Protein AF-A0AA97AZL0-F1 (afdb_monomer_lite)

Structure (mmCIF, N/CA/C/O backbone):
data_AF-A0AA97AZL0-F1
#
_entry.id   AF-A0AA97AZL0-F1
#
loop_
_atom_site.group_PDB
_atom_site.id
_atom_site.type_symbol
_atom_site.label_atom_id
_atom_site.label_alt_id
_atom_site.label_comp_id
_atom_site.label_asym_id
_atom_site.label_entity_id
_atom_site.label_seq_id
_atom_site.pdbx_PDB_ins_code
_atom_site.Cartn_x
_atom_site.Cartn_y
_atom_site.Cartn_z
_atom_site.occupancy
_atom_site.B_iso_or_equiv
_atom_site.auth_seq_id
_atom_site.auth_comp_id
_atom_site.auth_asym_id
_atom_site.auth_atom_id
_atom_site.pdbx_PDB_model_num
ATOM 1 N N . MET A 1 1 ? 72.801 -49.812 -2.060 1.00 42.00 1 MET A N 1
ATOM 2 C CA . MET A 1 1 ? 71.987 -48.582 -2.001 1.00 42.00 1 MET A CA 1
ATOM 3 C C . MET A 1 1 ? 71.165 -48.710 -0.717 1.00 42.00 1 MET A C 1
ATOM 5 O O . MET A 1 1 ? 70.293 -49.562 -0.692 1.00 42.00 1 MET A O 1
ATOM 9 N N . ALA A 1 2 ? 71.668 -48.282 0.449 1.00 36.50 2 ALA 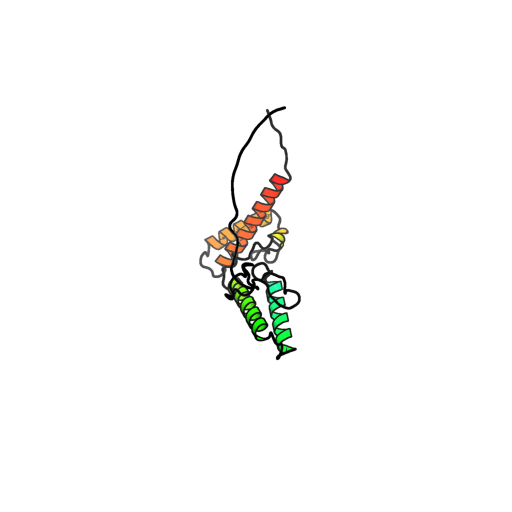A N 1
ATOM 10 C CA . ALA A 1 2 ? 71.530 -46.916 0.996 1.00 36.50 2 ALA A CA 1
ATOM 11 C C . ALA A 1 2 ? 70.038 -46.512 1.077 1.00 36.50 2 ALA A C 1
ATOM 13 O O . ALA A 1 2 ? 69.362 -46.609 0.064 1.00 36.50 2 ALA A O 1
ATOM 14 N N . GLU A 1 3 ? 69.428 -46.057 2.170 1.00 41.81 3 GLU A N 1
ATOM 15 C CA . GLU A 1 3 ? 69.853 -45.637 3.509 1.00 41.81 3 GLU A CA 1
ATOM 16 C C . GLU A 1 3 ? 68.558 -45.226 4.260 1.00 41.81 3 GLU A C 1
ATOM 18 O O . GLU A 1 3 ? 67.633 -44.770 3.597 1.00 41.81 3 GLU A O 1
ATOM 23 N N . GLN A 1 4 ? 68.529 -45.342 5.599 1.00 46.31 4 GLN A N 1
ATOM 24 C CA . GLN A 1 4 ? 67.660 -44.602 6.550 1.00 46.31 4 GLN A CA 1
ATOM 25 C C . GLN A 1 4 ? 66.121 -44.755 6.438 1.00 46.31 4 GLN A C 1
ATOM 27 O O . GLN A 1 4 ? 65.525 -44.791 5.380 1.00 46.31 4 GLN A O 1
ATOM 32 N N . GLY A 1 5 ? 65.344 -44.819 7.513 1.00 40.75 5 GLY A N 1
ATOM 33 C CA . GLY A 1 5 ? 65.617 -44.513 8.906 1.00 40.75 5 GLY A CA 1
ATOM 34 C C . GLY A 1 5 ? 64.307 -44.067 9.564 1.00 40.75 5 GLY A C 1
ATOM 35 O O . GLY A 1 5 ? 63.687 -43.112 9.126 1.00 40.75 5 GLY A O 1
ATOM 36 N N . GLU A 1 6 ? 63.950 -44.762 10.643 1.00 44.88 6 GLU A N 1
ATOM 37 C CA . GLU A 1 6 ? 63.358 -44.186 11.859 1.00 44.88 6 GLU A CA 1
ATOM 38 C C . GLU A 1 6 ? 61.835 -43.902 11.909 1.00 44.88 6 GLU A C 1
ATOM 40 O O . GLU A 1 6 ? 61.278 -43.110 11.167 1.00 44.88 6 GLU A O 1
ATOM 45 N N . ARG A 1 7 ? 61.089 -44.695 12.707 1.00 42.72 7 ARG A N 1
ATOM 46 C CA . ARG A 1 7 ? 60.774 -44.519 14.157 1.00 42.72 7 ARG A CA 1
ATOM 47 C C . ARG A 1 7 ? 59.568 -43.590 14.347 1.00 42.72 7 ARG A C 1
ATOM 49 O O . ARG A 1 7 ? 59.677 -42.400 14.117 1.00 42.72 7 ARG A O 1
ATOM 56 N N . ARG A 1 8 ? 58.392 -44.052 14.775 1.00 44.84 8 ARG A N 1
ATOM 57 C CA . ARG A 1 8 ? 57.918 -44.377 16.153 1.00 44.84 8 ARG A CA 1
ATOM 58 C C . ARG A 1 8 ? 56.400 -44.050 16.061 1.00 44.84 8 ARG A C 1
ATOM 60 O O . ARG A 1 8 ? 56.056 -43.142 15.321 1.00 44.84 8 ARG A O 1
ATOM 67 N N . THR A 1 9 ? 55.403 -44.653 16.696 1.00 42.19 9 THR A N 1
ATOM 68 C CA . THR A 1 9 ? 55.275 -45.554 17.843 1.00 42.19 9 THR A CA 1
ATOM 69 C C . THR A 1 9 ? 53.790 -45.912 17.979 1.00 42.19 9 THR A C 1
ATOM 71 O O . THR A 1 9 ? 52.949 -45.045 17.790 1.00 42.19 9 THR A O 1
ATOM 74 N N . ALA A 1 10 ? 53.534 -47.163 18.365 1.00 37.62 10 ALA A N 1
ATOM 75 C CA . ALA A 1 10 ? 52.538 -47.635 19.335 1.00 37.62 10 ALA A CA 1
ATOM 76 C C . ALA A 1 10 ? 51.087 -47.099 19.327 1.00 37.62 10 ALA A C 1
ATOM 78 O O . ALA A 1 10 ? 50.810 -45.930 19.577 1.00 37.62 10 ALA A O 1
ATOM 79 N N . SER A 1 11 ? 50.165 -48.066 19.238 1.00 46.66 11 SER A N 1
ATOM 80 C CA . SER A 1 11 ? 48.846 -48.076 19.887 1.00 46.66 11 SER A CA 1
ATOM 81 C C . SER A 1 11 ? 48.846 -47.483 21.308 1.00 46.66 11 SER A C 1
ATOM 83 O O . SER A 1 11 ? 49.861 -47.517 22.006 1.00 46.66 11 SER A O 1
ATOM 85 N N . PRO A 1 12 ? 47.656 -47.113 21.808 1.00 43.91 12 PRO A N 1
ATOM 86 C CA . PRO A 1 12 ? 46.990 -48.074 22.687 1.00 43.91 12 PRO A CA 1
ATOM 87 C C . PRO A 1 12 ? 45.528 -48.336 22.292 1.00 43.91 12 PRO A C 1
ATOM 89 O O . PRO A 1 12 ? 44.780 -47.448 21.898 1.00 43.91 12 PRO A O 1
ATOM 92 N N . ALA A 1 13 ? 45.149 -49.605 22.401 1.00 41.66 13 ALA A N 1
ATOM 93 C CA . ALA A 1 13 ? 43.773 -50.094 22.409 1.00 41.66 13 ALA A CA 1
ATOM 94 C C . ALA A 1 13 ? 43.170 -49.927 23.836 1.00 41.66 13 ALA A C 1
ATOM 96 O O . ALA A 1 13 ? 43.821 -49.340 24.699 1.00 41.66 13 ALA A O 1
ATOM 97 N N . PRO A 1 14 ? 42.086 -50.631 24.204 1.00 57.34 14 PRO A N 1
ATOM 98 C CA . PRO A 1 14 ? 40.678 -50.503 23.818 1.00 57.34 14 PRO A CA 1
ATOM 99 C C . PRO A 1 14 ? 39.783 -50.334 25.080 1.00 57.34 14 PRO A C 1
ATOM 101 O O . PRO A 1 14 ? 40.297 -50.267 26.191 1.00 57.34 14 PRO A O 1
ATOM 104 N N . ARG A 1 15 ? 38.452 -50.408 24.904 1.00 42.84 15 ARG A N 1
ATOM 105 C CA . ARG A 1 15 ? 37.348 -50.357 25.899 1.00 42.84 15 ARG A CA 1
ATOM 106 C C . ARG A 1 15 ? 36.722 -48.973 26.017 1.00 42.84 15 ARG A C 1
ATOM 108 O O . ARG A 1 15 ? 37.310 -48.074 26.596 1.00 42.84 15 ARG A O 1
ATOM 115 N N . ASP A 1 16 ? 35.492 -48.826 25.545 1.00 38.03 16 ASP A N 1
ATOM 116 C CA . ASP A 1 16 ? 34.322 -49.111 26.375 1.00 38.03 16 ASP A CA 1
ATOM 117 C C . ASP A 1 16 ? 33.035 -49.018 25.527 1.00 38.03 16 ASP A C 1
ATOM 119 O O . ASP A 1 16 ? 32.951 -48.217 24.605 1.00 38.03 16 ASP A O 1
ATOM 123 N N . SER A 1 17 ? 32.046 -49.847 25.867 1.00 42.50 17 SER A N 1
ATOM 124 C CA . SER A 1 17 ? 30.606 -49.602 25.681 1.00 42.50 17 SER A CA 1
ATOM 125 C C . SER A 1 17 ? 29.957 -49.553 24.278 1.00 42.50 17 SER A C 1
ATOM 127 O O . SER A 1 17 ? 29.963 -48.560 23.567 1.00 42.50 17 SER A O 1
ATOM 129 N N . ARG A 1 18 ? 29.280 -50.669 23.956 1.00 40.22 18 ARG A N 1
ATOM 130 C CA . ARG A 1 18 ? 27.827 -50.801 23.672 1.00 40.22 18 ARG A CA 1
ATOM 131 C C . ARG A 1 18 ? 27.114 -49.701 22.818 1.00 40.22 18 ARG A C 1
ATOM 133 O O . ARG A 1 18 ? 27.083 -48.552 23.239 1.00 40.22 18 ARG A O 1
ATOM 140 N N . PRO A 1 19 ? 26.426 -50.058 21.704 1.00 52.56 19 PRO A N 1
ATOM 141 C CA . PRO A 1 19 ? 25.594 -49.150 20.878 1.00 52.56 19 PRO A CA 1
ATOM 142 C C . PRO A 1 19 ? 24.164 -49.002 21.469 1.00 52.56 19 PRO A C 1
ATOM 144 O O . PRO A 1 19 ? 23.865 -49.786 22.379 1.00 52.56 19 PRO A O 1
ATOM 147 N N . PRO A 1 20 ? 23.228 -48.142 20.976 1.00 51.19 20 PRO A N 1
ATOM 148 C CA . PRO A 1 20 ? 23.212 -47.245 19.798 1.00 51.19 20 PRO A CA 1
ATOM 149 C C . PRO A 1 20 ? 22.727 -45.783 20.094 1.00 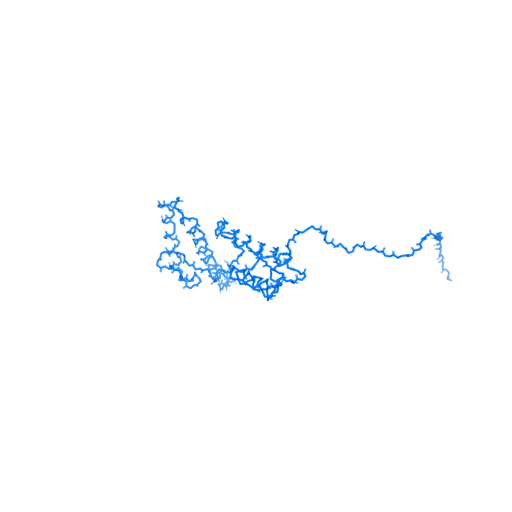51.19 20 PRO A C 1
ATOM 151 O O . PRO A 1 20 ? 22.410 -45.448 21.226 1.00 51.19 20 PRO A O 1
ATOM 154 N N . GLU A 1 21 ? 22.569 -44.969 19.036 1.00 41.62 21 GLU A N 1
ATOM 155 C CA . GLU A 1 21 ? 21.631 -43.819 18.928 1.00 41.62 21 GLU A CA 1
ATOM 156 C C . GLU A 1 21 ? 22.027 -42.420 19.482 1.00 41.62 21 GLU A C 1
ATOM 158 O O . GLU A 1 21 ? 22.679 -42.280 20.506 1.00 41.62 21 GLU A O 1
ATOM 163 N N . GLN A 1 22 ? 21.512 -41.394 18.780 1.00 41.16 22 GLN A N 1
ATOM 164 C CA . GLN A 1 22 ? 21.417 -39.947 19.075 1.00 41.16 22 GL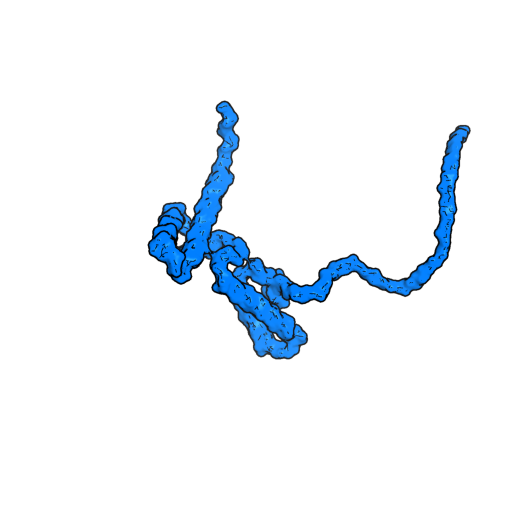N A CA 1
ATOM 165 C C . GLN A 1 22 ? 22.555 -39.046 18.552 1.00 41.16 22 GLN A C 1
ATOM 167 O O . GLN A 1 22 ? 23.677 -39.056 19.033 1.00 41.16 22 GLN A O 1
ATOM 172 N N . ALA A 1 23 ? 22.373 -38.365 17.414 1.00 42.53 23 ALA A N 1
ATOM 173 C CA . ALA A 1 23 ? 21.541 -37.173 17.167 1.00 42.53 23 ALA A CA 1
ATOM 174 C C . ALA A 1 23 ? 22.253 -35.860 17.533 1.00 42.53 23 ALA A C 1
ATOM 176 O O . ALA A 1 23 ? 22.427 -35.525 18.696 1.00 42.53 23 ALA A O 1
ATOM 177 N N . SER A 1 24 ? 22.598 -35.083 16.505 1.00 44.62 24 SER A N 1
ATOM 178 C CA . SER A 1 24 ? 22.443 -33.620 16.486 1.00 44.62 24 SER A CA 1
ATOM 179 C C . SER A 1 24 ? 22.441 -33.148 15.031 1.00 44.62 24 SER A C 1
ATOM 181 O O . SER A 1 24 ? 23.252 -32.348 14.578 1.00 44.62 24 SER A O 1
ATOM 183 N N . ARG A 1 25 ? 21.465 -33.674 14.280 1.00 41.22 25 ARG A N 1
ATOM 184 C CA . ARG A 1 25 ? 20.683 -32.817 13.394 1.00 41.22 25 ARG A CA 1
ATOM 185 C C . ARG A 1 25 ? 20.107 -31.773 14.336 1.00 41.22 25 ARG A C 1
ATOM 187 O O . ARG A 1 25 ? 19.338 -32.146 15.216 1.00 41.22 25 ARG A O 1
ATOM 194 N N . THR A 1 26 ? 20.540 -30.527 14.226 1.00 41.62 26 THR A N 1
ATOM 195 C CA . THR A 1 26 ? 19.906 -29.433 14.952 1.00 41.62 26 THR A CA 1
ATOM 196 C C . THR A 1 26 ? 18.481 -29.329 14.421 1.00 41.62 26 THR A C 1
ATOM 198 O O . THR A 1 26 ? 18.209 -28.659 13.427 1.00 41.62 26 THR A O 1
ATOM 201 N N . GLU A 1 27 ? 17.581 -30.095 15.036 1.00 39.25 27 GLU A N 1
ATOM 202 C CA . GLU A 1 27 ? 16.198 -29.696 15.198 1.00 39.25 27 GLU A CA 1
ATOM 203 C C . GLU A 1 27 ? 16.228 -28.246 15.686 1.00 39.25 27 GLU A C 1
ATOM 205 O O . GLU A 1 27 ? 16.881 -27.961 16.698 1.00 39.25 27 GLU A O 1
ATOM 210 N N . PRO A 1 28 ? 15.581 -27.300 14.986 1.00 44.75 28 PRO A N 1
ATOM 211 C CA . PRO A 1 28 ? 15.225 -26.068 15.653 1.00 44.75 28 PRO A CA 1
ATOM 212 C C . PRO A 1 28 ? 14.344 -26.464 16.848 1.00 44.75 28 PRO A C 1
ATOM 214 O O . PRO A 1 28 ? 13.442 -27.293 16.687 1.00 44.75 28 PRO A O 1
ATOM 217 N N . PRO A 1 29 ? 14.631 -25.944 18.051 1.00 41.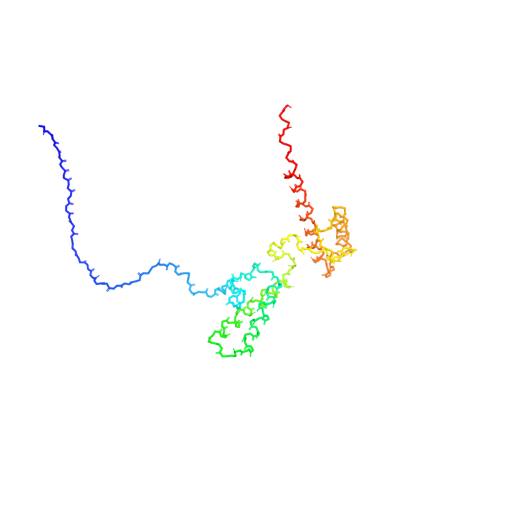94 29 PRO A N 1
ATOM 218 C CA . PRO A 1 29 ? 13.919 -26.340 19.249 1.00 41.94 29 PRO A CA 1
ATOM 219 C C . PRO A 1 29 ? 12.425 -26.095 19.060 1.00 41.94 29 PRO A C 1
ATOM 221 O O . PRO A 1 29 ? 12.009 -25.072 18.513 1.00 41.94 29 PRO A O 1
ATOM 224 N N . ALA A 1 30 ? 11.633 -27.053 19.536 1.00 44.25 30 ALA A N 1
ATOM 225 C CA . ALA A 1 30 ? 10.206 -26.914 19.745 1.00 44.25 30 ALA A CA 1
ATOM 226 C C . ALA A 1 30 ? 9.942 -25.695 20.644 1.00 44.25 30 ALA A C 1
ATOM 228 O O . ALA A 1 30 ? 9.972 -25.759 21.869 1.00 44.25 30 ALA A O 1
ATOM 229 N N . GLY A 1 31 ? 9.709 -24.569 19.990 1.00 35.91 31 GLY A N 1
ATOM 230 C CA . GLY A 1 31 ? 9.202 -23.333 20.545 1.00 35.91 31 GLY A CA 1
ATOM 231 C C . GLY A 1 31 ? 8.354 -22.729 19.447 1.00 35.91 31 GLY A C 1
ATOM 232 O O . GLY A 1 31 ? 8.888 -22.165 18.502 1.00 35.91 31 GLY A O 1
ATOM 233 N N . SER A 1 32 ? 7.050 -22.969 19.531 1.00 41.53 32 SER A N 1
ATOM 234 C CA . SER A 1 32 ? 5.981 -22.576 18.616 1.00 41.53 32 SER A CA 1
ATOM 235 C C . SER A 1 32 ? 6.125 -21.166 18.023 1.00 41.53 32 SER A C 1
ATOM 237 O O . SER A 1 32 ? 5.443 -20.237 18.443 1.00 41.53 32 SER A O 1
ATOM 239 N N . ALA A 1 33 ? 6.950 -20.999 16.994 1.00 36.34 33 ALA A N 1
ATOM 240 C CA . ALA A 1 33 ? 6.673 -20.006 15.976 1.00 36.34 33 ALA A CA 1
ATOM 241 C C . AL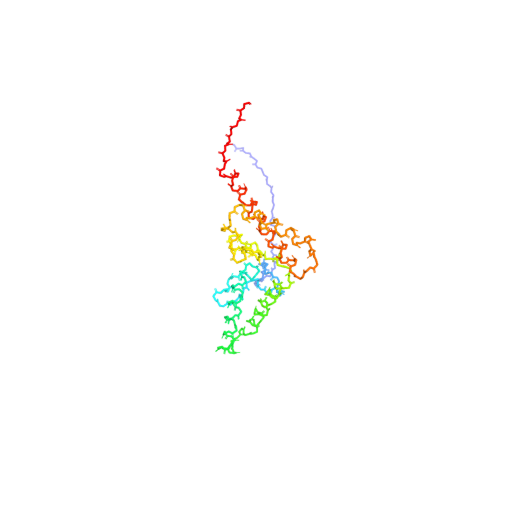A A 1 33 ? 5.631 -20.667 15.070 1.00 36.34 33 ALA A C 1
ATOM 243 O O . ALA A 1 33 ? 5.934 -21.731 14.513 1.00 36.34 33 ALA A O 1
ATOM 244 N N . PRO A 1 34 ? 4.398 -20.132 14.952 1.00 49.72 34 PRO A N 1
ATOM 245 C CA . PRO A 1 34 ? 3.485 -20.631 13.938 1.00 49.72 34 PRO A CA 1
ATOM 246 C C . PRO A 1 34 ? 4.273 -20.561 12.642 1.00 49.72 34 PRO A C 1
ATOM 248 O O . PRO A 1 34 ? 4.833 -19.508 12.329 1.00 49.72 34 PRO A O 1
ATOM 251 N N . THR A 1 35 ? 4.418 -21.705 11.971 1.00 58.31 35 THR A N 1
ATOM 252 C CA . THR A 1 35 ? 5.130 -21.788 10.701 1.00 58.31 35 THR A CA 1
ATOM 253 C C . THR A 1 35 ? 4.663 -20.590 9.891 1.00 58.31 35 THR A C 1
ATOM 255 O O . THR A 1 35 ? 3.459 -20.346 9.816 1.00 58.31 35 THR A O 1
ATOM 258 N N . ASP A 1 36 ? 5.587 -19.770 9.390 1.00 67.75 36 ASP A N 1
ATOM 259 C CA . ASP A 1 36 ? 5.185 -18.552 8.679 1.00 67.75 36 ASP A CA 1
ATOM 260 C C . ASP A 1 36 ? 4.223 -18.900 7.525 1.00 67.75 36 ASP A C 1
ATOM 262 O O . ASP A 1 36 ? 3.367 -18.118 7.150 1.00 67.75 36 ASP A O 1
ATOM 266 N N . ALA A 1 37 ? 4.257 -20.146 7.053 1.00 75.50 37 ALA A N 1
ATOM 267 C CA . ALA A 1 37 ? 3.273 -20.729 6.162 1.00 75.50 37 ALA A CA 1
ATOM 268 C C . ALA A 1 37 ? 1.811 -20.702 6.670 1.00 75.50 37 ALA A C 1
ATOM 270 O O . ALA A 1 37 ? 1.504 -20.969 7.829 1.00 75.50 37 ALA A O 1
ATOM 271 N N . ILE A 1 38 ? 0.877 -20.506 5.738 1.00 78.94 38 ILE A N 1
ATOM 272 C CA . ILE A 1 38 ? -0.576 -20.623 5.945 1.00 78.94 38 ILE A CA 1
ATOM 273 C C . ILE A 1 38 ? -0.965 -22.023 6.449 1.00 78.94 38 ILE A C 1
ATOM 275 O O . ILE A 1 38 ? -1.878 -22.159 7.257 1.00 78.94 38 ILE A O 1
ATOM 279 N N . GLY A 1 39 ? -0.247 -23.070 6.028 1.00 76.06 39 GLY A N 1
ATOM 280 C CA . GLY A 1 39 ? -0.291 -24.386 6.676 1.00 76.06 39 GLY A CA 1
ATOM 281 C C . GLY A 1 39 ? -1.492 -25.275 6.336 1.00 76.06 39 GLY A C 1
ATOM 282 O O . GLY A 1 39 ? -1.542 -26.415 6.792 1.00 76.06 39 GLY A O 1
ATOM 283 N N . PHE A 1 40 ? -2.438 -24.819 5.509 1.00 74.75 40 PHE A N 1
ATOM 284 C CA . PHE A 1 40 ? -3.583 -25.627 5.084 1.00 74.75 40 PHE A CA 1
ATOM 285 C C . PHE A 1 40 ? -4.137 -25.207 3.714 1.00 74.75 40 PHE A C 1
ATOM 287 O O . PHE A 1 40 ? -3.778 -24.165 3.162 1.00 74.75 40 PHE A O 1
ATOM 294 N N . GLY A 1 41 ? -5.003 -26.057 3.158 1.00 77.88 41 GLY A N 1
ATOM 295 C CA . GLY A 1 41 ? -5.669 -25.797 1.886 1.00 77.88 41 GLY A CA 1
ATOM 296 C C . GLY A 1 41 ? -4.719 -25.725 0.689 1.00 77.88 41 GLY A C 1
ATOM 297 O O . GLY A 1 41 ? -3.603 -26.261 0.713 1.00 77.88 41 GLY A O 1
ATOM 298 N N . LYS A 1 42 ? -5.150 -25.031 -0.366 1.00 78.88 42 LYS A N 1
ATOM 299 C CA . LYS A 1 42 ? -4.322 -24.781 -1.564 1.00 78.88 42 LYS A CA 1
ATOM 300 C C . LYS A 1 42 ? -3.110 -23.880 -1.299 1.00 78.88 42 LYS A C 1
ATOM 302 O O . LYS A 1 42 ? -2.126 -23.945 -2.029 1.00 78.88 42 LYS A O 1
ATOM 307 N N . HIS A 1 43 ? -3.140 -23.118 -0.206 1.00 78.38 43 HIS A N 1
ATOM 308 C CA . HIS A 1 43 ? -2.102 -22.156 0.177 1.00 78.38 43 HIS A CA 1
ATOM 309 C C . HIS A 1 43 ? -1.121 -22.689 1.224 1.00 78.38 43 HIS A C 1
ATOM 311 O O . HIS A 1 43 ? -0.327 -21.934 1.772 1.00 78.38 43 HIS A O 1
ATOM 317 N N . LYS A 1 44 ? -1.114 -23.998 1.496 1.00 78.19 44 LYS A N 1
ATOM 318 C CA . LYS A 1 44 ? -0.333 -24.606 2.590 1.00 78.19 44 LYS A CA 1
ATOM 319 C C . LYS A 1 44 ? 1.171 -24.294 2.598 1.00 78.19 44 LYS A C 1
ATOM 321 O O . LYS A 1 44 ? 1.775 -24.323 3.663 1.00 78.19 44 LYS A O 1
ATOM 326 N N . ALA A 1 45 ? 1.770 -24.035 1.433 1.00 76.25 45 ALA A N 1
ATOM 327 C CA . ALA A 1 45 ? 3.194 -23.714 1.281 1.00 76.25 45 ALA A CA 1
ATOM 328 C C . ALA A 1 45 ? 3.474 -22.202 1.217 1.00 76.25 45 ALA A C 1
ATOM 330 O O . ALA A 1 45 ? 4.630 -21.789 1.212 1.00 76.25 45 ALA A O 1
ATOM 331 N N . VAL A 1 46 ? 2.426 -21.382 1.145 1.00 78.88 46 VAL A N 1
ATOM 332 C CA . VAL A 1 46 ? 2.537 -19.932 1.021 1.00 78.88 46 VAL A CA 1
ATOM 333 C C . VAL A 1 46 ? 2.823 -19.339 2.391 1.00 78.88 46 VAL A C 1
ATOM 335 O O . VAL A 1 46 ? 2.109 -19.613 3.354 1.00 78.88 46 VAL A O 1
ATOM 338 N N . ARG A 1 47 ? 3.862 -18.511 2.454 1.00 78.44 47 ARG A N 1
ATOM 339 C CA . ARG A 1 47 ? 4.238 -17.711 3.618 1.00 78.44 47 ARG A CA 1
ATOM 340 C C . ARG A 1 47 ? 3.239 -16.586 3.847 1.00 78.44 47 ARG A C 1
ATOM 342 O O . ARG A 1 47 ? 2.945 -15.815 2.940 1.00 78.44 47 ARG A O 1
ATOM 349 N N . ARG A 1 48 ? 2.695 -16.508 5.053 1.00 78.06 48 ARG A N 1
ATOM 350 C CA . ARG A 1 48 ? 1.626 -15.591 5.455 1.00 78.06 48 ARG A CA 1
ATOM 351 C C . ARG A 1 48 ? 2.090 -14.143 5.438 1.00 78.06 48 ARG A C 1
ATOM 353 O O . ARG A 1 48 ? 1.325 -13.289 5.007 1.00 78.06 48 ARG A O 1
ATOM 360 N N . THR A 1 49 ? 3.332 -13.883 5.830 1.00 70.44 49 THR A N 1
ATOM 361 C CA . THR A 1 49 ? 3.917 -12.533 5.812 1.00 70.44 49 THR A CA 1
ATOM 362 C C . THR A 1 49 ? 4.179 -12.024 4.391 1.00 70.44 49 THR A C 1
ATOM 364 O O . THR A 1 49 ? 4.076 -10.827 4.140 1.00 70.44 49 THR A O 1
ATOM 367 N N . GLU A 1 50 ? 4.420 -12.922 3.432 1.00 69.75 50 GLU A N 1
ATOM 368 C CA . GLU A 1 50 ? 4.666 -12.587 2.018 1.00 69.75 50 GLU A CA 1
ATOM 369 C C . GLU A 1 50 ? 3.398 -12.670 1.144 1.00 69.75 50 GLU A C 1
ATOM 371 O O . GLU A 1 50 ? 3.356 -12.129 0.039 1.00 69.75 50 GLU A O 1
ATOM 376 N N . ALA A 1 51 ? 2.342 -13.334 1.624 1.00 77.25 51 ALA A N 1
ATOM 377 C CA . ALA A 1 51 ? 1.090 -13.498 0.894 1.00 77.25 51 ALA A CA 1
ATOM 378 C C . ALA A 1 51 ? 0.386 -12.157 0.660 1.00 77.25 51 ALA A C 1
ATOM 380 O O . ALA A 1 51 ? 0.320 -11.309 1.552 1.00 77.25 51 ALA A O 1
ATOM 381 N N . ALA A 1 52 ? -0.230 -11.990 -0.511 1.00 75.38 52 ALA A N 1
ATOM 382 C CA . ALA A 1 52 ? -1.138 -10.875 -0.756 1.00 75.38 52 ALA A CA 1
ATOM 383 C C . ALA A 1 52 ? -2.348 -10.936 0.196 1.00 75.38 52 ALA A C 1
ATOM 385 O O . ALA A 1 52 ? -2.799 -12.015 0.585 1.00 75.38 52 ALA A O 1
ATOM 386 N N . THR A 1 53 ? -2.916 -9.780 0.547 1.00 77.12 53 THR A N 1
ATOM 387 C CA . THR A 1 53 ? -4.088 -9.698 1.441 1.00 77.12 53 THR A CA 1
ATOM 388 C C . THR A 1 53 ? -5.265 -10.534 0.928 1.00 77.12 53 THR A C 1
ATOM 390 O O . THR A 1 53 ? -5.937 -11.195 1.713 1.00 77.12 53 THR A O 1
ATOM 393 N N . GLU A 1 54 ? -5.474 -10.580 -0.388 1.00 76.88 54 GLU A N 1
ATOM 394 C CA . GLU A 1 54 ? -6.512 -11.400 -1.029 1.00 76.88 54 GLU A CA 1
ATOM 395 C C . GLU A 1 54 ? -6.292 -12.902 -0.790 1.00 76.88 54 GLU A C 1
ATOM 397 O O . GLU A 1 54 ? -7.237 -13.628 -0.489 1.00 76.88 54 GLU A O 1
ATOM 402 N N . VAL A 1 55 ? -5.035 -13.355 -0.835 1.00 79.38 55 VAL A N 1
ATOM 403 C CA . VAL A 1 55 ? -4.647 -14.750 -0.568 1.00 79.38 55 VAL A CA 1
ATOM 404 C C . VAL A 1 55 ? -4.885 -15.111 0.898 1.00 79.38 55 VAL A C 1
ATOM 406 O O . VAL A 1 55 ? -5.356 -16.207 1.193 1.00 79.38 55 VAL A O 1
ATOM 409 N N . LEU A 1 56 ? -4.626 -14.183 1.823 1.00 79.81 56 LEU A N 1
ATOM 410 C CA . LEU A 1 56 ? -4.915 -14.375 3.247 1.00 79.81 56 LEU A CA 1
ATOM 411 C C . LEU A 1 56 ? -6.420 -14.450 3.537 1.00 79.81 56 LEU A C 1
ATOM 413 O O . LEU A 1 56 ? -6.847 -15.299 4.319 1.00 79.81 56 LEU A O 1
ATOM 417 N N . VAL A 1 57 ? -7.231 -13.605 2.893 1.00 82.62 57 VAL A N 1
ATOM 418 C CA . VAL A 1 57 ? -8.701 -13.642 3.013 1.00 82.62 57 VAL A CA 1
ATOM 419 C C . VAL A 1 57 ? -9.258 -14.953 2.459 1.00 82.62 57 VAL A C 1
ATOM 421 O O . VAL A 1 57 ? -10.110 -15.585 3.085 1.00 82.62 57 VAL A O 1
ATOM 424 N N . GLU A 1 58 ? -8.748 -15.394 1.311 1.00 83.19 58 GLU A N 1
ATOM 425 C CA . GLU A 1 58 ? -9.156 -16.651 0.693 1.00 83.19 58 GLU A CA 1
ATOM 426 C C . GLU A 1 58 ? -8.759 -17.864 1.547 1.00 83.19 58 GLU A C 1
ATOM 428 O O . GLU A 1 58 ? -9.582 -18.750 1.785 1.00 83.19 58 GLU A O 1
ATOM 433 N N . ALA A 1 59 ? -7.533 -17.876 2.075 1.00 84.00 59 ALA A N 1
ATOM 434 C CA . ALA A 1 59 ? -7.078 -18.905 3.000 1.00 84.00 59 ALA A CA 1
ATOM 435 C C . ALA A 1 59 ? -7.934 -18.936 4.275 1.00 84.00 59 ALA A C 1
ATOM 437 O O . ALA A 1 59 ? -8.342 -20.008 4.711 1.00 84.00 59 ALA A O 1
ATOM 438 N N . ALA A 1 60 ? -8.284 -17.783 4.852 1.00 85.31 60 ALA A N 1
ATOM 439 C CA . ALA A 1 60 ? -9.168 -17.738 6.014 1.00 85.31 60 ALA A CA 1
ATOM 440 C C . ALA A 1 60 ? -10.541 -18.373 5.718 1.00 85.31 60 ALA A C 1
ATOM 442 O O . ALA A 1 60 ? -11.023 -19.197 6.498 1.00 85.31 60 ALA A O 1
ATOM 443 N N . ALA A 1 61 ? -11.142 -18.054 4.567 1.00 84.31 61 ALA A N 1
ATOM 444 C CA . ALA A 1 61 ? -12.418 -18.632 4.148 1.00 84.31 61 ALA A CA 1
ATOM 445 C C . ALA A 1 61 ? -12.331 -20.154 3.925 1.00 84.31 61 ALA A C 1
ATOM 447 O O . ALA A 1 61 ? -13.234 -20.896 4.320 1.00 84.31 61 ALA A O 1
ATOM 448 N N . GLU A 1 62 ? -11.234 -20.633 3.335 1.00 83.38 62 GLU A N 1
ATOM 449 C CA . GLU A 1 62 ? -11.000 -22.058 3.092 1.00 83.38 62 GLU A CA 1
ATOM 450 C C . GLU A 1 62 ? -10.838 -22.839 4.404 1.00 83.38 62 GLU A C 1
ATOM 452 O O . GLU A 1 62 ? -11.460 -23.889 4.579 1.00 83.38 62 GLU A O 1
ATOM 457 N N . GLY A 1 63 ? -10.080 -22.309 5.366 1.00 82.75 63 GLY A N 1
ATOM 458 C CA . GLY A 1 63 ? -9.893 -22.960 6.664 1.00 82.75 63 GLY A CA 1
ATOM 459 C C . GLY A 1 63 ? -11.178 -22.994 7.494 1.00 82.75 63 GLY A C 1
ATOM 460 O O . GLY A 1 63 ? -11.476 -24.006 8.132 1.00 82.75 63 GLY A O 1
ATOM 461 N N . GLU A 1 64 ? -12.001 -21.941 7.432 1.00 84.31 64 GLU A N 1
ATOM 462 C CA . GLU A 1 64 ? -13.330 -21.949 8.055 1.00 84.31 64 GLU A CA 1
ATOM 463 C C . GLU A 1 64 ? -14.275 -22.962 7.401 1.00 84.31 64 GLU A C 1
ATOM 465 O O . GLU A 1 64 ? -15.016 -23.664 8.097 1.00 84.31 64 GLU A O 1
ATOM 470 N N . ALA A 1 65 ? -14.242 -23.080 6.072 1.00 84.38 65 ALA A N 1
ATOM 471 C CA . ALA A 1 65 ? -15.015 -24.086 5.354 1.00 84.38 65 ALA A CA 1
ATOM 472 C C . ALA A 1 65 ? -14.570 -25.512 5.726 1.00 84.38 65 ALA A C 1
ATOM 474 O O . ALA A 1 65 ? -15.419 -26.388 5.911 1.00 84.38 65 ALA A O 1
ATOM 475 N N . MET A 1 66 ? -13.264 -25.743 5.904 1.00 80.62 66 MET A N 1
ATOM 476 C CA . MET A 1 66 ? -12.725 -27.027 6.364 1.00 80.62 66 MET A CA 1
ATOM 477 C C . MET A 1 66 ? -13.201 -27.373 7.782 1.00 80.62 66 MET A C 1
ATOM 479 O O . MET A 1 66 ? -13.665 -28.493 7.999 1.00 80.62 66 MET A O 1
ATOM 483 N N . LEU A 1 67 ? -13.185 -26.415 8.719 1.00 80.62 67 LEU A N 1
ATOM 484 C CA . LEU A 1 67 ? -13.711 -26.618 10.077 1.00 80.62 67 LEU A CA 1
ATOM 485 C C . LEU A 1 67 ? -15.218 -26.911 10.094 1.00 80.62 67 LEU A C 1
ATOM 487 O O . LEU A 1 67 ? -15.664 -27.768 10.856 1.00 80.62 67 LEU A O 1
ATOM 491 N N . LYS A 1 68 ? -16.009 -26.229 9.256 1.00 80.62 68 LYS A N 1
ATOM 492 C CA . LYS A 1 68 ? -17.462 -26.463 9.155 1.00 80.62 68 LYS A CA 1
ATOM 493 C C . LYS A 1 68 ? -17.791 -27.826 8.551 1.00 80.62 68 LYS A C 1
ATOM 495 O O . LYS A 1 68 ? -18.746 -28.470 8.973 1.00 80.62 68 LYS A O 1
ATOM 500 N N . ARG A 1 69 ? -17.017 -28.259 7.553 1.00 79.12 69 ARG A N 1
ATOM 501 C CA . ARG A 1 69 ? -17.264 -29.504 6.813 1.00 79.12 69 ARG A CA 1
ATOM 502 C C . ARG A 1 69 ? -16.786 -30.743 7.569 1.00 79.12 69 ARG A C 1
ATOM 504 O O . ARG A 1 69 ? -17.354 -31.815 7.381 1.00 79.12 69 ARG A O 1
ATOM 511 N N . GLN A 1 70 ? -15.763 -30.610 8.411 1.00 70.19 70 GLN A N 1
ATOM 512 C CA . GLN A 1 70 ? -15.259 -31.688 9.256 1.00 70.19 70 GLN A CA 1
ATOM 513 C C . GLN A 1 70 ? -14.899 -31.133 10.649 1.00 70.19 70 GLN A C 1
ATOM 515 O O . GLN A 1 70 ? -13.760 -30.741 10.895 1.00 70.19 70 GLN A O 1
ATOM 520 N N . PRO A 1 71 ? -15.846 -31.114 11.603 1.00 61.47 71 PRO A N 1
ATOM 521 C CA . PRO A 1 71 ? -15.605 -30.559 12.938 1.00 61.47 71 PRO A CA 1
ATOM 522 C C . PRO A 1 71 ? -14.645 -31.405 13.792 1.00 61.47 71 PRO A C 1
ATOM 524 O O . PRO A 1 71 ? -14.177 -30.933 14.824 1.00 61.47 71 PRO A O 1
ATOM 527 N N . ASN A 1 72 ? -14.343 -32.636 13.361 1.00 62.59 72 ASN A N 1
ATOM 528 C CA . ASN A 1 72 ? -13.558 -33.621 14.107 1.00 62.59 72 ASN A CA 1
ATOM 529 C C . ASN A 1 72 ? -12.253 -34.024 13.389 1.00 62.59 72 ASN A C 1
ATOM 531 O O . ASN A 1 72 ? -11.794 -35.159 13.507 1.00 62.59 72 ASN A O 1
ATOM 535 N N . ILE A 1 73 ? -11.660 -33.119 12.600 1.00 69.44 73 ILE A N 1
ATOM 536 C CA . ILE A 1 73 ? -10.325 -33.353 12.028 1.00 69.44 73 ILE A CA 1
ATOM 537 C C . ILE A 1 73 ? -9.331 -33.436 13.194 1.00 69.44 73 ILE A C 1
ATOM 539 O O . ILE A 1 73 ? -9.310 -32.553 14.048 1.00 69.44 73 ILE A O 1
ATOM 543 N N . PHE A 1 74 ? -8.465 -34.452 13.202 1.00 62.44 74 PHE A N 1
ATOM 544 C CA . PHE A 1 74 ? -7.399 -34.644 14.201 1.00 62.44 74 PHE A CA 1
ATOM 545 C C . PHE A 1 74 ? -6.521 -33.387 14.410 1.00 62.44 74 PHE A C 1
ATOM 547 O O . PHE A 1 74 ? -6.018 -33.141 15.500 1.00 62.44 74 PHE A O 1
ATOM 554 N N . ASN A 1 75 ? -6.428 -32.531 13.386 1.00 68.25 75 ASN A N 1
ATOM 555 C CA . ASN A 1 75 ? -5.688 -31.267 13.388 1.00 68.25 75 ASN A CA 1
ATOM 556 C C . ASN A 1 75 ? -6.573 -30.013 13.562 1.00 68.25 75 ASN A C 1
ATOM 558 O O . ASN A 1 75 ? -6.114 -28.908 13.282 1.00 68.25 75 ASN A O 1
ATOM 562 N N . ALA A 1 76 ? -7.828 -30.134 14.012 1.00 72.12 76 ALA A N 1
ATOM 563 C CA . ALA A 1 76 ? -8.718 -28.984 14.220 1.00 72.12 76 ALA A CA 1
ATOM 564 C C . ALA A 1 76 ? -8.121 -27.891 15.139 1.00 72.12 76 ALA A C 1
ATOM 566 O O . ALA A 1 76 ? -8.293 -26.713 14.821 1.00 72.12 76 ALA A O 1
ATOM 567 N N . PRO A 1 77 ? -7.377 -28.218 16.219 1.00 78.81 77 PRO A N 1
ATOM 568 C CA . PRO A 1 77 ? -6.677 -27.206 17.013 1.00 78.81 77 PRO A CA 1
ATOM 569 C C . PRO A 1 77 ? -5.589 -26.464 16.225 1.00 78.81 77 PRO A C 1
ATOM 571 O O . PRO A 1 77 ? -5.500 -25.243 16.313 1.00 78.81 77 PRO A O 1
ATOM 574 N N . ALA A 1 78 ? -4.804 -27.177 15.411 1.00 80.06 78 ALA A N 1
ATOM 575 C CA . ALA A 1 78 ? -3.760 -26.576 14.581 1.00 80.06 78 ALA A CA 1
ATOM 576 C C . ALA A 1 78 ? -4.354 -25.678 13.484 1.00 80.06 78 ALA A C 1
ATOM 578 O O . ALA A 1 78 ? -3.874 -24.572 13.269 1.00 80.06 78 ALA A O 1
ATOM 579 N N . LEU A 1 79 ? -5.450 -26.109 12.851 1.00 80.88 79 LEU A N 1
ATOM 580 C CA . LEU A 1 79 ? -6.166 -25.317 11.850 1.00 80.88 79 LEU A CA 1
ATOM 581 C C . LEU A 1 79 ? -6.759 -24.032 12.448 1.00 80.88 79 LEU A C 1
ATOM 583 O O . LEU A 1 79 ? -6.667 -22.974 11.831 1.00 80.88 79 LEU A O 1
ATOM 587 N N . ARG A 1 80 ? -7.327 -24.101 13.660 1.00 83.31 80 ARG A N 1
ATOM 588 C CA . ARG A 1 80 ? -7.800 -22.915 14.395 1.00 83.31 80 ARG A CA 1
ATOM 589 C C . ARG A 1 80 ? -6.656 -21.952 14.701 1.00 83.31 80 ARG A C 1
ATOM 591 O O . ARG A 1 80 ? -6.780 -20.777 14.390 1.00 83.31 80 ARG A O 1
ATOM 598 N N . ALA A 1 81 ? -5.529 -22.459 15.204 1.00 84.00 81 ALA A N 1
ATOM 599 C CA . ALA A 1 81 ? -4.350 -21.638 15.465 1.00 84.00 81 ALA A CA 1
ATOM 600 C C . ALA A 1 81 ? -3.827 -20.954 14.189 1.00 84.00 81 ALA A C 1
ATOM 602 O O . ALA A 1 81 ? -3.519 -19.767 14.216 1.00 84.00 81 ALA A O 1
ATOM 603 N N . SER A 1 82 ? -3.785 -21.662 13.054 1.00 82.12 82 SER A N 1
ATOM 604 C CA . SER A 1 82 ? -3.413 -21.069 11.764 1.00 82.12 82 SER A CA 1
ATOM 605 C C . SER A 1 82 ? -4.414 -20.006 11.295 1.00 82.12 82 SER A C 1
ATOM 607 O O . SER A 1 82 ? -3.997 -18.971 10.783 1.00 82.12 82 SER A O 1
ATOM 609 N N . LEU A 1 83 ? -5.721 -20.217 11.491 1.00 85.44 83 LEU A N 1
ATOM 610 C CA . LEU A 1 83 ? -6.754 -19.225 11.174 1.00 85.44 83 LEU A CA 1
ATOM 611 C C . LEU A 1 83 ? -6.640 -17.967 12.034 1.00 85.44 83 LEU A C 1
ATOM 613 O O . LEU A 1 83 ? -6.722 -16.865 11.496 1.00 85.44 83 LEU A O 1
ATOM 617 N N . ASP A 1 84 ? -6.426 -18.117 13.340 1.00 85.88 84 ASP A N 1
ATOM 618 C CA . ASP A 1 84 ? -6.187 -16.984 14.234 1.00 85.88 84 ASP A CA 1
ATOM 619 C C . ASP A 1 84 ? -4.915 -16.237 13.835 1.00 85.88 84 ASP A C 1
ATOM 621 O O . ASP A 1 84 ? -4.922 -15.016 13.765 1.00 85.88 84 ASP A O 1
ATOM 625 N N . ALA A 1 85 ? -3.859 -16.948 13.447 1.00 84.00 85 ALA A N 1
ATOM 626 C CA . ALA A 1 85 ? -2.615 -16.337 12.997 1.00 84.00 85 ALA A CA 1
ATOM 627 C C . ALA A 1 85 ? -2.771 -15.583 11.652 1.00 84.00 85 ALA A C 1
ATOM 629 O O . ALA A 1 85 ? -2.134 -14.549 11.445 1.00 84.00 85 ALA A O 1
ATOM 630 N N . ILE A 1 86 ? -3.622 -16.064 10.736 1.00 83.19 86 ILE A N 1
ATOM 631 C CA . ILE A 1 86 ? -3.998 -15.354 9.495 1.00 83.19 86 ILE A CA 1
ATOM 632 C C . ILE A 1 86 ? -4.850 -14.122 9.807 1.00 83.19 86 ILE A C 1
ATOM 634 O O . ILE A 1 86 ? -4.650 -13.069 9.205 1.00 83.19 86 ILE A O 1
ATOM 638 N N . ARG A 1 87 ? -5.794 -14.236 10.745 1.00 85.31 87 ARG A N 1
ATOM 639 C CA . ARG A 1 87 ? -6.636 -13.117 11.184 1.00 85.31 87 ARG A CA 1
ATOM 640 C C . ARG A 1 87 ? -5.829 -12.044 11.894 1.00 85.31 87 ARG A C 1
ATOM 642 O O . ARG A 1 87 ? -6.078 -10.873 11.644 1.00 85.31 87 ARG A O 1
ATOM 649 N N . ASP A 1 88 ? -4.870 -12.435 12.723 1.00 82.06 88 ASP A N 1
ATOM 650 C CA . ASP A 1 88 ? -3.956 -11.520 13.399 1.00 82.06 88 ASP A CA 1
ATOM 651 C C . ASP A 1 88 ? -3.072 -10.791 12.385 1.00 82.06 88 ASP A C 1
ATOM 653 O O . ASP A 1 88 ? -2.991 -9.574 12.431 1.00 82.06 88 ASP A O 1
ATOM 657 N N . GLU A 1 89 ? -2.542 -11.488 11.373 1.00 80.69 89 GLU A N 1
ATOM 658 C CA . GLU A 1 89 ? -1.809 -10.859 10.264 1.00 80.69 89 GLU A CA 1
ATOM 659 C C . GLU A 1 89 ? -2.696 -9.885 9.464 1.00 80.69 89 GLU A C 1
ATOM 661 O O . GLU A 1 89 ? -2.282 -8.776 9.132 1.00 80.69 89 GLU A O 1
ATOM 666 N N . LEU A 1 90 ? -3.945 -10.258 9.170 1.00 80.56 90 LEU A N 1
ATOM 667 C CA . LEU A 1 90 ? -4.904 -9.372 8.502 1.00 80.56 90 LEU A CA 1
ATOM 668 C C . LEU A 1 90 ? -5.259 -8.157 9.368 1.00 80.56 90 LEU A C 1
ATOM 670 O O . LEU A 1 90 ? -5.357 -7.047 8.849 1.00 80.56 90 LEU A O 1
ATOM 674 N N . ALA A 1 91 ? -5.435 -8.348 10.674 1.00 80.38 91 ALA A N 1
ATOM 675 C CA . ALA A 1 91 ? -5.699 -7.280 11.629 1.00 80.38 91 ALA A CA 1
ATOM 676 C C . ALA A 1 91 ? -4.472 -6.378 11.806 1.00 80.38 91 ALA A C 1
ATOM 678 O O . ALA A 1 91 ? -4.618 -5.161 11.866 1.00 80.38 91 ALA A O 1
ATOM 679 N N . LEU A 1 92 ? -3.267 -6.948 11.812 1.00 75.88 92 LEU A N 1
ATOM 680 C CA . LEU A 1 92 ? -2.005 -6.226 11.836 1.00 75.88 92 LEU A CA 1
ATOM 681 C C . LEU A 1 92 ? -1.844 -5.404 10.563 1.00 75.88 92 LEU A C 1
ATOM 683 O O . LEU A 1 92 ? -1.475 -4.249 10.658 1.00 75.88 92 LEU A O 1
ATOM 687 N N . ARG A 1 93 ? -2.213 -5.920 9.388 1.00 70.50 93 ARG A N 1
ATOM 688 C CA . ARG A 1 93 ? -2.218 -5.146 8.133 1.00 70.50 93 ARG A CA 1
ATOM 689 C C . ARG A 1 93 ? -3.291 -4.062 8.081 1.00 70.50 93 ARG A C 1
ATOM 691 O O . ARG A 1 93 ? -3.114 -3.076 7.376 1.00 70.50 93 ARG A O 1
ATOM 698 N N . GLN A 1 94 ? -4.398 -4.242 8.799 1.00 67.19 94 GLN A N 1
ATOM 699 C CA . GLN A 1 94 ? -5.446 -3.225 8.936 1.00 67.19 94 GLN A CA 1
ATOM 700 C C . GLN A 1 94 ? -5.109 -2.158 9.990 1.00 67.19 94 GLN A C 1
ATOM 702 O O . GLN A 1 94 ? -5.584 -1.030 9.879 1.00 67.19 94 GLN A O 1
ATOM 707 N N . LYS A 1 95 ? -4.331 -2.511 11.024 1.00 56.97 95 LYS A N 1
ATOM 708 C CA . LYS A 1 95 ? -3.989 -1.648 12.168 1.00 56.97 95 LYS A CA 1
ATOM 709 C C . LYS A 1 95 ? -2.602 -1.017 12.056 1.00 56.97 95 LYS A C 1
ATOM 711 O O . LYS A 1 95 ? -2.379 0.058 12.609 1.00 56.97 95 LYS A O 1
ATOM 716 N N . ALA A 1 96 ? -1.676 -1.661 11.352 1.00 46.09 96 ALA A N 1
ATOM 717 C CA . ALA A 1 96 ? -0.482 -1.007 10.862 1.00 46.09 96 ALA A CA 1
ATOM 718 C C . ALA A 1 96 ? -0.939 0.146 9.959 1.00 46.09 96 ALA A C 1
ATOM 720 O O . ALA A 1 96 ? -1.883 -0.024 9.178 1.00 46.09 96 ALA A O 1
ATOM 721 N N . PRO A 1 97 ? -0.285 1.316 10.029 1.00 43.12 97 PRO A N 1
ATOM 722 C CA . PRO A 1 97 ? -0.394 2.279 8.947 1.00 43.12 97 PRO A CA 1
ATOM 723 C C . PRO A 1 97 ? -0.121 1.519 7.646 1.00 43.12 97 PRO A C 1
ATOM 725 O O . PRO A 1 97 ? 0.687 0.590 7.638 1.00 43.12 97 PRO A O 1
ATOM 728 N N . VAL A 1 98 ? -0.776 1.894 6.553 1.00 45.75 98 VAL A N 1
ATOM 729 C CA . VAL A 1 98 ? -0.722 1.231 5.234 1.00 45.75 98 VAL A CA 1
ATOM 730 C C . VAL A 1 98 ? 0.684 1.307 4.573 1.00 45.75 98 VAL A C 1
ATOM 732 O O . VAL A 1 98 ? 0.809 1.356 3.358 1.00 45.75 98 VAL A O 1
ATOM 735 N N . GLY A 1 99 ? 1.765 1.334 5.357 1.00 46.09 99 GLY A N 1
ATOM 736 C CA . GLY A 1 99 ? 3.165 1.465 4.960 1.00 46.09 99 GLY A CA 1
ATOM 737 C C . GLY A 1 99 ? 4.059 0.275 5.329 1.00 46.09 99 GLY A C 1
ATOM 738 O O . GLY A 1 99 ? 5.270 0.376 5.184 1.00 46.09 99 GLY A O 1
ATOM 739 N N . THR A 1 100 ? 3.521 -0.854 5.802 1.00 40.50 100 THR A N 1
ATOM 740 C CA . THR A 1 100 ? 4.327 -2.078 6.025 1.00 40.50 100 THR A CA 1
ATOM 741 C C . THR A 1 100 ? 3.676 -3.316 5.420 1.00 40.50 100 THR A C 1
ATOM 743 O O . THR A 1 100 ? 3.631 -4.389 6.006 1.00 40.50 100 THR A O 1
ATOM 746 N N . SER A 1 101 ? 3.162 -3.177 4.200 1.00 43.84 101 SER A N 1
ATOM 747 C CA . SER A 1 101 ? 3.062 -4.349 3.333 1.00 43.84 101 SER A CA 1
ATOM 748 C C . SER A 1 101 ? 4.455 -4.608 2.768 1.00 43.84 101 SER A C 1
ATOM 750 O O . SER A 1 101 ? 5.065 -3.685 2.225 1.00 43.84 101 SER A O 1
ATOM 752 N N . ALA A 1 102 ? 4.941 -5.848 2.877 1.00 48.12 102 ALA A N 1
ATOM 753 C CA . ALA A 1 102 ? 5.997 -6.387 2.015 1.00 48.12 102 ALA A CA 1
ATOM 754 C C . ALA A 1 102 ? 5.829 -5.838 0.588 1.00 48.12 102 ALA A C 1
ATOM 756 O O . ALA A 1 102 ? 4.674 -5.646 0.199 1.00 48.12 102 ALA A O 1
ATOM 757 N N . PRO A 1 103 ? 6.917 -5.556 -0.160 1.00 45.00 103 PRO A N 1
ATOM 758 C CA . PRO A 1 103 ? 6.876 -4.753 -1.378 1.00 45.00 103 PRO A CA 1
ATOM 759 C C . PRO A 1 103 ? 5.813 -5.303 -2.321 1.00 45.00 103 PRO A C 1
ATOM 761 O O . PRO A 1 103 ? 6.050 -6.247 -3.073 1.00 45.00 103 PRO A O 1
ATOM 764 N N . GLN A 1 104 ? 4.614 -4.720 -2.256 1.00 49.72 104 GLN A N 1
ATOM 765 C CA . GLN A 1 104 ? 3.602 -4.944 -3.258 1.00 49.72 104 GLN A CA 1
ATOM 766 C C . GLN A 1 104 ? 4.268 -4.381 -4.489 1.00 49.72 104 GLN A C 1
ATOM 768 O O . GLN A 1 104 ? 4.594 -3.193 -4.532 1.00 49.72 104 GLN A O 1
ATOM 773 N N . THR A 1 105 ? 4.597 -5.262 -5.424 1.00 48.28 105 THR A N 1
ATOM 774 C CA . THR A 1 105 ? 5.167 -4.871 -6.701 1.00 48.28 105 THR A CA 1
ATOM 775 C C . THR A 1 105 ? 4.357 -3.676 -7.187 1.00 48.28 105 THR A C 1
ATOM 777 O O . THR A 1 105 ? 3.137 -3.789 -7.337 1.00 48.28 105 THR A O 1
ATOM 780 N N . ALA A 1 106 ? 5.019 -2.523 -7.342 1.00 52.34 106 ALA A N 1
ATOM 781 C CA . ALA A 1 106 ? 4.402 -1.220 -7.618 1.00 52.34 106 ALA A CA 1
ATOM 782 C C . ALA A 1 106 ? 3.396 -1.254 -8.791 1.00 52.34 106 ALA A C 1
ATOM 784 O O . ALA A 1 106 ? 2.529 -0.396 -8.924 1.00 52.34 106 ALA A O 1
ATOM 785 N N . THR A 1 107 ? 3.464 -2.309 -9.602 1.00 53.06 107 THR A N 1
ATOM 786 C CA . THR A 1 107 ? 2.561 -2.674 -10.687 1.00 53.06 107 THR A CA 1
ATOM 787 C C . THR A 1 107 ? 1.079 -2.811 -10.306 1.00 53.06 107 THR A C 1
ATOM 789 O O . THR A 1 107 ? 0.250 -2.524 -11.170 1.00 53.06 107 THR A O 1
ATOM 792 N N . ALA A 1 108 ? 0.719 -3.191 -9.071 1.00 63.38 108 ALA A N 1
ATOM 793 C CA . ALA A 1 108 ? -0.683 -3.387 -8.651 1.00 63.38 108 ALA A CA 1
ATOM 794 C C . ALA A 1 108 ? -1.281 -2.229 -7.822 1.00 63.38 108 ALA A C 1
ATOM 796 O O . ALA A 1 108 ? -2.481 -2.230 -7.530 1.00 63.38 108 ALA A O 1
ATOM 797 N N . ALA A 1 109 ? -0.470 -1.238 -7.442 1.00 80.44 109 ALA A N 1
ATOM 798 C CA . ALA A 1 109 ? -0.916 -0.129 -6.607 1.00 80.44 109 ALA A CA 1
ATOM 799 C C . ALA A 1 109 ? -1.883 0.797 -7.366 1.00 80.44 109 ALA A C 1
ATOM 801 O O . ALA A 1 109 ? -1.680 1.106 -8.542 1.00 80.44 109 ALA A O 1
ATOM 802 N N . LYS A 1 110 ? -2.943 1.257 -6.692 1.00 88.19 110 LYS A N 1
ATOM 803 C CA . LYS A 1 110 ? -3.943 2.185 -7.246 1.00 88.19 110 LYS A CA 1
ATOM 804 C C . LYS A 1 110 ? -3.886 3.530 -6.533 1.00 88.19 110 LYS A C 1
ATOM 806 O O . LYS A 1 110 ? -3.689 3.583 -5.317 1.00 88.19 110 LYS A O 1
ATOM 811 N N . CYS A 1 111 ? -4.106 4.607 -7.281 1.00 86.94 111 CYS A N 1
ATOM 812 C CA . CYS A 1 111 ? -4.231 5.937 -6.707 1.00 86.94 111 CYS A CA 1
ATOM 813 C C . CYS A 1 111 ? -5.516 6.011 -5.865 1.00 86.94 111 CYS A C 1
ATOM 815 O O . CYS A 1 111 ? -6.580 5.540 -6.274 1.00 86.94 111 CYS A O 1
ATOM 817 N N . GLY A 1 112 ? -5.414 6.541 -4.650 1.00 86.62 112 GLY A N 1
ATOM 818 C CA . GLY A 1 112 ? -6.489 6.539 -3.655 1.00 86.62 112 GLY A CA 1
ATOM 819 C C . GLY A 1 112 ? -7.364 7.793 -3.660 1.00 86.62 112 GLY A C 1
ATOM 820 O O . GLY A 1 112 ? -8.376 7.828 -2.957 1.00 86.62 112 GLY A O 1
ATOM 821 N N . PHE A 1 113 ? -6.996 8.822 -4.425 1.00 85.94 113 PHE A N 1
ATOM 822 C CA . PHE A 1 113 ? -7.545 10.168 -4.273 1.00 85.94 113 PHE A CA 1
ATOM 823 C C . PHE A 1 113 ? -7.621 10.940 -5.598 1.00 85.94 113 PHE A C 1
ATOM 825 O O . PHE A 1 113 ? -7.093 10.516 -6.625 1.00 85.94 113 PHE A O 1
ATOM 832 N N . GLY A 1 114 ? -8.308 12.086 -5.560 1.00 86.19 114 GLY A N 1
ATOM 833 C CA . GLY A 1 114 ? -8.436 12.982 -6.708 1.00 86.19 114 GLY A CA 1
ATOM 834 C C . GLY A 1 114 ? -9.173 12.355 -7.904 1.00 86.19 114 GLY A C 1
ATOM 835 O O . GLY A 1 114 ? -9.897 11.367 -7.743 1.00 86.19 114 GLY A O 1
ATOM 836 N N . PRO A 1 115 ? -8.995 12.913 -9.115 1.00 88.00 115 PRO A N 1
ATOM 837 C CA . PRO A 1 115 ? -9.607 12.391 -10.340 1.00 88.00 115 PRO A CA 1
ATOM 838 C C . PRO A 1 115 ? -9.031 11.032 -10.775 1.00 88.00 115 PRO A C 1
ATOM 840 O O . PRO A 1 115 ? -9.632 10.350 -11.601 1.00 88.00 115 PRO A O 1
ATOM 843 N N . TRP A 1 116 ? -7.899 10.609 -10.202 1.00 88.94 116 TRP A N 1
ATOM 844 C CA . TRP A 1 116 ? -7.240 9.334 -10.503 1.00 88.94 116 TRP A CA 1
ATOM 845 C C . TRP A 1 116 ? -7.627 8.209 -9.540 1.00 88.94 116 TRP A C 1
ATOM 847 O O . TRP A 1 116 ? -7.076 7.111 -9.620 1.00 88.94 116 TRP A O 1
ATOM 857 N N . LYS A 1 117 ? -8.575 8.444 -8.627 1.00 87.38 117 LYS A N 1
ATOM 858 C CA . LYS A 1 117 ? -8.998 7.444 -7.646 1.00 87.38 117 LYS A CA 1
ATOM 859 C C . LYS A 1 117 ? -9.408 6.129 -8.323 1.00 87.38 117 LYS A C 1
ATOM 861 O O . LYS A 1 117 ? -10.294 6.093 -9.171 1.00 87.38 117 LYS A O 1
ATOM 866 N N . GLY A 1 118 ? -8.784 5.029 -7.906 1.00 83.56 118 GLY A N 1
ATOM 867 C CA . GLY A 1 118 ? -9.007 3.687 -8.446 1.00 83.56 118 GLY A CA 1
ATOM 868 C C . GLY A 1 118 ? -8.210 3.363 -9.714 1.00 83.56 118 GLY A C 1
ATOM 869 O O . GLY A 1 118 ? -8.181 2.195 -10.111 1.00 83.56 118 GLY A O 1
ATOM 870 N N . LYS A 1 119 ? -7.524 4.342 -10.320 1.00 86.31 119 LYS A N 1
ATOM 871 C CA . LYS A 1 119 ? -6.611 4.129 -11.450 1.00 86.31 119 LYS A CA 1
ATOM 872 C C . LYS A 1 119 ? -5.324 3.474 -10.954 1.00 86.31 119 LYS A C 1
ATOM 874 O O . LYS A 1 119 ? -4.803 3.838 -9.902 1.00 86.31 119 LYS A O 1
ATOM 879 N N . ALA A 1 120 ? -4.815 2.495 -11.698 1.00 87.69 120 ALA A N 1
ATOM 880 C CA . ALA A 1 120 ? -3.530 1.879 -11.385 1.00 87.69 120 ALA A CA 1
ATOM 881 C C . ALA A 1 120 ? -2.399 2.896 -11.594 1.00 87.69 120 ALA A C 1
ATOM 883 O O . ALA A 1 120 ? -2.330 3.528 -12.647 1.00 87.69 120 ALA A O 1
ATOM 884 N N . ILE A 1 121 ? -1.510 3.020 -10.608 1.00 88.50 121 ILE A N 1
ATOM 885 C CA . ILE A 1 121 ? -0.368 3.946 -10.614 1.00 88.50 121 ILE A CA 1
ATOM 886 C C . ILE A 1 121 ? 0.559 3.647 -11.801 1.00 88.50 121 ILE A C 1
ATOM 888 O O . ILE A 1 121 ? 1.015 4.551 -12.494 1.00 88.50 121 ILE A O 1
ATOM 892 N N . SER A 1 122 ? 0.736 2.366 -12.125 1.00 83.88 122 SER A N 1
ATOM 893 C CA . SER A 1 122 ? 1.491 1.899 -13.292 1.00 83.88 122 SER A CA 1
ATOM 894 C C . SER A 1 122 ? 0.919 2.356 -14.644 1.00 83.88 122 SER A C 1
ATOM 896 O O . SER A 1 122 ? 1.665 2.418 -15.617 1.00 83.88 122 SER A O 1
ATOM 898 N N . LEU A 1 123 ? -0.372 2.703 -14.713 1.00 85.75 123 LEU A N 1
ATOM 899 C CA . LEU A 1 123 ? -1.067 3.154 -15.929 1.00 85.75 123 LEU A CA 1
ATOM 900 C C . LEU A 1 123 ? -1.251 4.679 -15.997 1.00 85.75 123 LEU A C 1
ATOM 902 O O . LEU A 1 123 ? -1.890 5.178 -16.924 1.00 85.75 123 LEU A O 1
ATOM 906 N N . MET A 1 124 ? -0.760 5.426 -15.007 1.00 88.25 124 MET A N 1
ATOM 907 C CA . MET A 1 124 ? -0.772 6.891 -15.031 1.00 88.25 124 MET A CA 1
ATOM 908 C C . MET A 1 124 ? 0.372 7.410 -15.907 1.00 88.25 124 MET A C 1
ATOM 910 O O . MET A 1 124 ? 1.459 6.828 -15.904 1.00 88.25 124 MET A O 1
ATOM 914 N N . SER A 1 125 ? 0.155 8.484 -16.664 1.00 88.38 125 SER A N 1
ATOM 915 C CA . SER A 1 125 ? 1.247 9.178 -17.358 1.00 88.38 125 SER A CA 1
ATOM 916 C C . SER A 1 125 ? 2.164 9.890 -16.357 1.00 88.38 125 SER A C 1
ATOM 918 O O . SER A 1 125 ? 1.792 10.093 -15.202 1.00 88.38 125 SER A O 1
ATOM 920 N N . ASP A 1 126 ? 3.371 10.272 -16.774 1.00 87.56 126 ASP A N 1
ATOM 921 C CA . ASP A 1 126 ? 4.311 10.974 -15.886 1.00 87.56 126 ASP A CA 1
ATOM 922 C C . ASP A 1 126 ? 3.767 12.340 -15.428 1.00 87.56 126 ASP A C 1
ATOM 924 O O . ASP A 1 126 ? 3.945 12.721 -14.272 1.00 87.56 126 ASP A O 1
ATOM 928 N N . GLU A 1 127 ? 3.009 13.025 -16.290 1.00 89.12 127 GLU A N 1
ATOM 929 C CA . GLU A 1 127 ? 2.282 14.254 -15.942 1.00 89.12 127 GLU A CA 1
ATOM 930 C C . GLU A 1 127 ? 1.198 13.998 -14.885 1.00 89.12 127 GLU A C 1
ATOM 932 O O . GLU A 1 127 ? 1.069 14.756 -13.924 1.00 89.12 127 GLU A O 1
ATOM 937 N N . GLU A 1 128 ? 0.434 12.908 -15.024 1.00 91.06 128 GLU A N 1
ATOM 938 C CA . GLU A 1 128 ? -0.587 12.524 -14.045 1.00 91.06 128 GLU A CA 1
ATOM 939 C C . GLU A 1 128 ? 0.028 12.128 -12.698 1.00 91.06 128 GLU A C 1
ATOM 941 O O . GLU A 1 128 ? -0.529 12.455 -11.651 1.00 91.06 128 GLU A O 1
ATOM 946 N N . LEU A 1 129 ? 1.171 11.434 -12.710 1.00 89.81 129 LEU A N 1
ATOM 947 C CA . LEU A 1 129 ? 1.901 11.078 -11.493 1.00 89.81 129 LEU A CA 1
ATOM 948 C C . LEU A 1 129 ? 2.381 12.330 -10.753 1.00 89.81 129 LEU A C 1
ATOM 950 O O . LEU A 1 129 ? 2.172 12.429 -9.544 1.00 89.81 129 LEU A O 1
ATOM 954 N N . GLY A 1 130 ? 2.966 13.295 -11.472 1.00 89.94 130 GLY A N 1
ATOM 955 C CA . GLY A 1 130 ? 3.381 14.579 -10.904 1.00 89.94 130 GLY A CA 1
ATOM 956 C C . GLY A 1 130 ? 2.202 15.340 -10.298 1.00 89.94 130 GLY A C 1
ATOM 957 O O . GLY A 1 130 ? 2.210 15.650 -9.108 1.00 89.94 130 GLY A O 1
ATOM 958 N N . ALA A 1 131 ? 1.129 15.519 -11.072 1.00 91.94 131 ALA A N 1
ATOM 959 C CA . ALA A 1 131 ? -0.069 16.221 -10.617 1.00 91.94 131 ALA A CA 1
ATOM 960 C C . ALA A 1 131 ? -0.735 15.555 -9.394 1.00 91.94 131 ALA A C 1
ATOM 962 O O . ALA A 1 131 ? -1.259 16.242 -8.514 1.00 91.94 131 ALA A O 1
ATOM 963 N N . ALA A 1 132 ? -0.705 14.221 -9.304 1.00 91.19 132 ALA A N 1
ATOM 964 C CA . ALA A 1 132 ? -1.212 13.496 -8.143 1.00 91.19 132 ALA A CA 1
ATOM 965 C C . ALA A 1 132 ? -0.338 13.700 -6.895 1.00 91.19 132 ALA A C 1
ATOM 967 O O . ALA A 1 132 ? -0.873 13.871 -5.797 1.00 91.19 132 ALA A O 1
ATOM 968 N N . VAL A 1 133 ? 0.989 13.732 -7.045 1.00 92.75 133 VAL A N 1
ATOM 969 C CA . VAL A 1 133 ? 1.913 14.041 -5.941 1.00 92.75 133 VAL A CA 1
ATOM 970 C C . VAL A 1 133 ? 1.718 15.475 -5.448 1.00 92.75 133 VAL A C 1
ATOM 972 O O . VAL A 1 133 ? 1.618 15.684 -4.238 1.00 92.75 133 VAL A O 1
ATOM 975 N N . ASP A 1 134 ? 1.604 16.450 -6.352 1.00 93.31 134 ASP A N 1
ATOM 976 C CA . ASP A 1 134 ? 1.343 17.850 -5.997 1.00 93.31 134 ASP A CA 1
ATOM 977 C C . ASP A 1 134 ? 0.020 18.016 -5.243 1.00 93.31 134 ASP A C 1
ATOM 979 O O . ASP A 1 134 ? -0.028 18.673 -4.201 1.00 93.31 134 ASP A O 1
ATOM 983 N N . MET A 1 135 ? -1.042 17.343 -5.698 1.00 92.06 135 MET A N 1
ATOM 984 C CA . MET A 1 135 ? -2.331 17.350 -5.006 1.00 92.06 135 MET A CA 1
ATOM 985 C C . MET A 1 135 ? -2.233 16.743 -3.603 1.00 92.06 135 MET A C 1
ATOM 987 O O . MET A 1 135 ? -2.789 17.305 -2.658 1.00 92.06 135 MET A O 1
ATOM 991 N N . ALA A 1 136 ? -1.529 15.617 -3.450 1.00 90.62 136 ALA A N 1
ATOM 992 C CA . ALA A 1 136 ? -1.305 15.018 -2.139 1.00 90.62 136 ALA A CA 1
ATOM 993 C C . ALA A 1 136 ? -0.523 15.966 -1.221 1.00 90.62 136 ALA A C 1
ATOM 995 O O . ALA A 1 136 ? -0.923 16.158 -0.077 1.00 90.62 136 ALA A O 1
ATOM 996 N N . ASN A 1 137 ? 0.537 16.609 -1.724 1.00 91.31 137 ASN A N 1
ATOM 997 C CA . ASN A 1 137 ? 1.308 17.600 -0.968 1.00 91.31 137 ASN A CA 1
ATOM 998 C C . ASN A 1 137 ? 0.431 18.774 -0.512 1.00 91.31 137 ASN A C 1
ATOM 1000 O O . ASN A 1 137 ? 0.473 19.136 0.661 1.00 91.31 137 ASN A O 1
ATOM 1004 N N . GLN A 1 138 ? -0.381 19.349 -1.408 1.00 91.81 138 GLN A N 1
ATOM 1005 C CA . GLN A 1 138 ? -1.288 20.442 -1.048 1.00 91.81 138 GLN A CA 1
ATOM 1006 C C . GLN A 1 138 ? -2.292 20.006 0.015 1.00 91.81 138 GLN A C 1
ATOM 1008 O O . GLN A 1 138 ? -2.448 20.688 1.021 1.00 91.81 138 GLN A O 1
ATOM 1013 N N . LYS A 1 139 ? -2.940 18.854 -0.168 1.00 88.50 139 LYS A N 1
ATOM 1014 C CA . LYS A 1 139 ? -3.961 18.374 0.768 1.00 88.50 139 LYS A CA 1
ATOM 1015 C C . LYS A 1 139 ? -3.376 18.060 2.141 1.00 88.50 139 LYS A C 1
ATOM 1017 O O . LYS A 1 139 ? -3.946 18.462 3.150 1.00 88.50 139 LYS A O 1
ATOM 1022 N N . LEU A 1 140 ? -2.216 17.412 2.189 1.00 88.31 140 LEU A N 1
ATOM 1023 C CA . LEU A 1 140 ? -1.508 17.139 3.439 1.00 88.31 140 LEU A CA 1
ATOM 1024 C C . LEU A 1 140 ? -1.033 18.420 4.137 1.00 88.31 140 LEU A C 1
ATOM 1026 O O . LEU A 1 140 ? -0.988 18.454 5.363 1.00 88.31 140 LEU A O 1
ATOM 1030 N N . LEU A 1 141 ? -0.718 19.477 3.383 1.00 92.06 141 LEU A N 1
ATOM 1031 C CA . LEU A 1 141 ? -0.389 20.787 3.944 1.00 92.06 141 LEU A CA 1
ATOM 1032 C C . LEU A 1 141 ? -1.626 21.500 4.514 1.00 92.06 141 LEU A C 1
ATOM 1034 O O . LEU A 1 141 ? -1.536 22.120 5.572 1.00 92.06 141 LEU A O 1
ATOM 1038 N N . GLU A 1 142 ? -2.766 21.412 3.825 1.00 90.31 142 GLU A N 1
ATOM 1039 C CA . GLU A 1 142 ? -4.034 22.011 4.259 1.00 90.31 142 GLU A CA 1
ATOM 1040 C C . GLU A 1 142 ? -4.586 21.331 5.522 1.00 90.31 142 GLU A C 1
ATOM 1042 O O . GLU A 1 142 ? -5.011 22.008 6.458 1.00 90.31 142 GLU A O 1
ATOM 1047 N N . GLU A 1 143 ? -4.563 19.996 5.574 1.00 87.75 143 GLU A N 1
ATOM 1048 C CA . GLU A 1 143 ? -5.172 19.216 6.656 1.00 87.75 143 GLU A CA 1
ATOM 1049 C C . GLU A 1 143 ? -4.266 18.065 7.144 1.00 87.75 143 GLU A C 1
ATOM 1051 O O . GLU A 1 143 ? -4.617 16.885 7.034 1.00 87.75 143 GLU A O 1
ATOM 1056 N N . PRO A 1 144 ? -3.120 18.370 7.781 1.00 84.06 144 PRO A N 1
ATOM 1057 C CA . PRO A 1 144 ? -2.135 17.356 8.178 1.00 84.06 144 PRO A CA 1
ATOM 1058 C C . PRO A 1 144 ? -2.632 16.380 9.255 1.00 84.06 144 PRO A C 1
ATOM 1060 O O . PRO A 1 144 ? -2.027 15.338 9.482 1.00 84.06 144 PRO A O 1
ATOM 1063 N N . LYS A 1 145 ? -3.716 16.715 9.966 1.00 86.25 145 LYS A N 1
ATOM 1064 C CA . LYS A 1 145 ? -4.285 15.897 11.056 1.00 86.25 145 LYS A CA 1
ATOM 1065 C C . LYS A 1 145 ? -5.565 15.166 10.659 1.00 86.25 145 LYS A C 1
ATOM 1067 O O . LYS A 1 145 ? -6.222 14.580 11.520 1.00 86.25 145 LYS A O 1
ATOM 1072 N N . ALA A 1 146 ? -5.959 15.232 9.391 1.00 87.38 146 ALA A N 1
ATOM 1073 C CA . ALA A 1 146 ? -7.151 14.542 8.940 1.00 87.38 146 ALA A CA 1
ATOM 1074 C C . ALA A 1 146 ? -6.977 13.020 9.034 1.00 87.38 146 ALA A C 1
ATOM 1076 O O . ALA A 1 146 ? -5.889 12.482 8.844 1.00 87.38 146 ALA A O 1
ATOM 1077 N N . GLN A 1 147 ? -8.075 12.298 9.268 1.00 85.56 147 GLN A N 1
ATOM 1078 C CA . GLN A 1 147 ? -8.045 10.832 9.367 1.00 85.56 147 GLN A CA 1
ATOM 1079 C C . GLN A 1 147 ? -7.578 10.155 8.066 1.00 85.56 147 GLN A C 1
ATOM 1081 O O . GLN A 1 147 ? -7.111 9.019 8.092 1.00 85.56 147 GLN A O 1
ATOM 1086 N N . TRP A 1 148 ? -7.691 10.850 6.931 1.00 83.69 148 TRP A N 1
ATOM 1087 C CA . TRP A 1 148 ? -7.223 10.388 5.626 1.00 83.69 148 TRP A CA 1
ATOM 1088 C C . TRP A 1 148 ? -5.755 10.735 5.338 1.00 83.69 148 TRP A C 1
ATOM 1090 O O . TRP A 1 148 ? -5.207 10.194 4.378 1.00 83.69 148 TRP A O 1
ATOM 1100 N N . ALA A 1 149 ? -5.106 11.588 6.141 1.00 85.31 149 ALA A N 1
ATOM 1101 C CA . ALA A 1 149 ? -3.737 12.040 5.890 1.00 85.31 149 ALA A CA 1
ATOM 1102 C C . ALA A 1 149 ? -2.732 10.872 5.814 1.00 85.31 149 ALA A C 1
ATOM 1104 O O . ALA A 1 149 ? -2.059 10.765 4.791 1.00 85.31 149 ALA A O 1
ATOM 1105 N N . PRO A 1 150 ? -2.725 9.892 6.745 1.00 85.38 150 PRO A N 1
ATOM 1106 C CA . PRO A 1 150 ? -1.787 8.767 6.664 1.00 85.38 150 PRO A CA 1
ATOM 1107 C C . PRO A 1 150 ? -1.983 7.898 5.414 1.00 85.38 150 PRO A C 1
ATOM 1109 O O . PRO A 1 150 ? -1.031 7.376 4.838 1.00 85.38 150 PRO A O 1
ATOM 1112 N N . ALA A 1 151 ? -3.233 7.736 4.972 1.00 83.38 151 ALA A N 1
ATOM 1113 C CA . ALA A 1 151 ? -3.542 6.983 3.760 1.00 83.38 151 ALA A CA 1
ATOM 1114 C C . ALA A 1 151 ? -3.095 7.738 2.498 1.00 83.38 151 ALA A C 1
ATOM 1116 O O . ALA A 1 151 ? -2.644 7.118 1.536 1.00 83.38 151 ALA A O 1
ATOM 1117 N N . MET A 1 152 ? -3.204 9.068 2.503 1.00 87.00 152 MET A N 1
ATOM 1118 C CA . MET A 1 152 ? -2.746 9.920 1.410 1.00 87.00 152 MET A CA 1
ATOM 1119 C C . MET A 1 152 ? -1.215 10.003 1.349 1.00 87.00 152 MET A C 1
ATOM 1121 O O . MET A 1 152 ? -0.673 9.943 0.250 1.00 87.00 152 MET A O 1
ATOM 1125 N N . GLU A 1 153 ? -0.521 10.044 2.489 1.00 88.00 153 GLU A N 1
ATOM 1126 C CA . GLU A 1 153 ? 0.945 9.934 2.568 1.00 88.00 153 GLU A CA 1
ATOM 1127 C C . GLU A 1 153 ? 1.435 8.612 1.974 1.00 88.00 153 GLU A C 1
ATOM 1129 O O . GLU A 1 153 ? 2.241 8.615 1.048 1.00 88.00 153 GLU A O 1
ATOM 1134 N N . ALA A 1 154 ? 0.866 7.483 2.406 1.00 85.50 154 ALA A N 1
ATOM 1135 C CA . ALA A 1 154 ? 1.226 6.175 1.861 1.00 85.50 154 ALA A CA 1
ATOM 1136 C C . ALA A 1 154 ? 0.993 6.095 0.340 1.00 85.50 154 ALA A C 1
ATOM 1138 O O . ALA A 1 154 ? 1.794 5.529 -0.402 1.00 85.50 154 ALA A O 1
ATOM 1139 N N . ASN A 1 155 ? -0.100 6.686 -0.151 1.00 89.19 155 ASN A N 1
ATOM 1140 C CA . ASN A 1 155 ? -0.408 6.694 -1.577 1.00 89.19 155 ASN A CA 1
ATOM 1141 C C . ASN A 1 155 ? 0.519 7.641 -2.369 1.00 89.19 155 ASN A C 1
ATOM 1143 O O . ASN A 1 155 ? 0.926 7.302 -3.478 1.00 89.19 155 ASN A O 1
ATOM 1147 N N . ARG A 1 156 ? 0.925 8.775 -1.779 1.00 91.25 156 ARG A N 1
ATOM 1148 C CA . ARG A 1 156 ? 1.960 9.679 -2.306 1.00 91.25 156 ARG A CA 1
ATOM 1149 C C . ARG A 1 156 ? 3.318 8.988 -2.419 1.00 91.25 156 ARG A C 1
ATOM 1151 O O . ARG A 1 156 ? 3.976 9.135 -3.444 1.00 91.25 156 ARG A O 1
ATOM 1158 N N . ASP A 1 157 ? 3.723 8.216 -1.416 1.00 89.19 157 ASP A N 1
ATOM 1159 C CA . ASP A 1 157 ? 4.969 7.444 -1.461 1.00 89.19 157 ASP A CA 1
ATOM 1160 C C . ASP A 1 157 ? 4.963 6.399 -2.585 1.00 89.19 157 ASP A C 1
ATOM 1162 O O . ASP A 1 157 ? 5.954 6.255 -3.300 1.00 89.19 157 ASP A O 1
ATOM 1166 N N . LEU A 1 158 ? 3.828 5.735 -2.830 1.00 88.12 158 LEU A N 1
ATOM 1167 C CA . LEU A 1 158 ? 3.682 4.818 -3.968 1.00 88.12 158 LEU A CA 1
ATOM 1168 C C . LEU A 1 158 ? 3.816 5.536 -5.323 1.00 88.12 158 LEU A C 1
ATOM 1170 O O . LEU A 1 158 ? 4.432 4.996 -6.243 1.00 88.12 158 LEU A O 1
ATOM 1174 N N . LEU A 1 159 ? 3.278 6.755 -5.447 1.00 88.94 159 LEU A N 1
ATOM 1175 C CA . LEU A 1 159 ? 3.435 7.583 -6.649 1.00 88.94 159 LEU A CA 1
ATOM 1176 C C . LEU A 1 159 ? 4.905 7.983 -6.862 1.00 88.94 159 LEU A C 1
ATOM 1178 O O . LEU A 1 159 ? 5.427 7.835 -7.966 1.00 88.94 159 LEU A O 1
ATOM 1182 N N . LEU A 1 160 ? 5.599 8.423 -5.806 1.00 88.56 160 LEU A N 1
ATOM 1183 C CA . LEU A 1 160 ? 7.027 8.766 -5.858 1.00 88.56 160 LEU A CA 1
ATOM 1184 C C . LEU A 1 160 ? 7.907 7.554 -6.190 1.00 88.56 160 LEU A C 1
ATOM 1186 O O . LEU A 1 160 ? 8.866 7.673 -6.958 1.00 88.56 160 LEU A O 1
ATOM 1190 N N . ALA A 1 161 ? 7.574 6.381 -5.652 1.00 86.81 161 ALA A N 1
ATOM 1191 C CA . ALA A 1 161 ? 8.264 5.137 -5.963 1.00 86.81 161 ALA A CA 1
ATOM 1192 C C . ALA A 1 161 ? 8.123 4.769 -7.448 1.00 86.81 161 ALA A C 1
ATOM 1194 O O . ALA A 1 161 ? 9.108 4.371 -8.070 1.00 86.81 161 ALA A O 1
ATOM 1195 N N . GLU A 1 162 ? 6.940 4.955 -8.044 1.00 86.75 162 GLU A N 1
ATOM 1196 C CA . GLU A 1 162 ? 6.730 4.721 -9.477 1.00 86.75 162 GLU A CA 1
ATOM 1197 C C . GLU A 1 162 ? 7.494 5.730 -10.345 1.00 86.75 162 GLU A C 1
ATOM 1199 O O . GLU A 1 162 ? 8.158 5.319 -11.298 1.00 86.75 162 GLU A O 1
ATOM 1204 N N . ILE A 1 163 ? 7.474 7.022 -9.997 1.00 87.44 163 ILE A N 1
ATOM 1205 C CA . ILE A 1 163 ? 8.270 8.053 -10.689 1.00 87.44 163 ILE A CA 1
ATOM 1206 C C . ILE A 1 163 ? 9.754 7.674 -10.660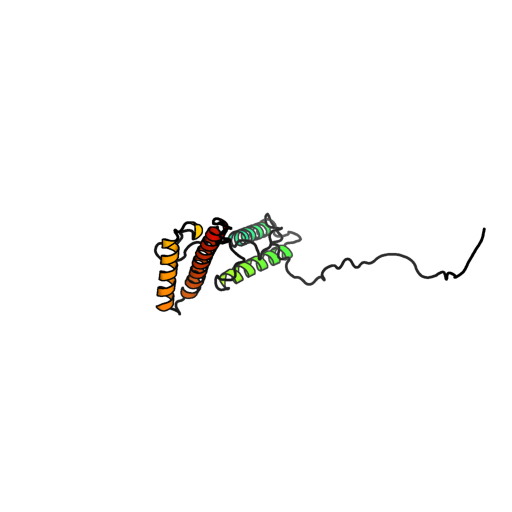 1.00 87.44 163 ILE A C 1
ATOM 1208 O O . ILE A 1 163 ? 10.424 7.653 -11.693 1.00 87.44 163 ILE A O 1
ATOM 1212 N N . THR A 1 164 ? 10.263 7.305 -9.483 1.00 86.50 164 THR A N 1
ATOM 1213 C CA . THR A 1 164 ? 11.662 6.899 -9.311 1.00 86.50 164 THR A CA 1
ATOM 1214 C C . THR A 1 164 ? 11.972 5.646 -10.130 1.00 86.50 164 THR A C 1
ATOM 1216 O O . THR A 1 164 ? 12.991 5.594 -10.818 1.00 86.50 164 THR A O 1
ATOM 1219 N N . ARG A 1 165 ? 11.080 4.648 -10.124 1.00 83.81 165 ARG A N 1
ATOM 1220 C CA . ARG A 1 165 ? 11.219 3.423 -10.921 1.00 83.81 165 ARG A CA 1
ATOM 1221 C C . ARG A 1 165 ? 11.318 3.739 -12.413 1.00 83.81 165 ARG A C 1
ATOM 1223 O O . ARG A 1 165 ? 12.182 3.182 -13.088 1.00 83.81 165 ARG A O 1
ATOM 1230 N N . ARG A 1 166 ? 10.473 4.636 -12.931 1.00 82.75 166 ARG A N 1
ATOM 1231 C CA . ARG A 1 166 ? 10.509 5.076 -14.336 1.00 82.75 166 ARG A CA 1
ATOM 1232 C C . ARG A 1 166 ? 11.780 5.846 -14.663 1.00 82.75 166 ARG A C 1
ATOM 1234 O O . ARG A 1 166 ? 12.398 5.557 -15.683 1.00 82.75 166 ARG A O 1
ATOM 1241 N N . GLY A 1 167 ? 12.222 6.730 -13.770 1.00 79.00 167 GLY A N 1
ATOM 1242 C CA . GLY A 1 167 ? 13.505 7.423 -13.890 1.00 79.00 167 GLY A CA 1
ATOM 1243 C C . GLY A 1 167 ? 14.689 6.451 -13.955 1.00 79.00 167 GLY A C 1
ATOM 1244 O O . GLY A 1 167 ? 15.520 6.546 -14.854 1.00 79.00 167 GLY A O 1
ATOM 1245 N N . MET A 1 168 ? 14.732 5.445 -13.075 1.00 70.62 168 MET A N 1
ATOM 1246 C CA . MET A 1 168 ? 15.768 4.404 -13.112 1.00 70.62 168 MET A CA 1
ATOM 1247 C C . MET A 1 168 ? 15.678 3.516 -14.361 1.00 70.62 168 MET A C 1
ATOM 1249 O O . MET A 1 168 ? 16.707 3.081 -14.875 1.00 70.62 168 MET A O 1
ATOM 1253 N N . LEU A 1 169 ? 14.477 3.217 -14.870 1.00 60.84 169 LEU A N 1
ATOM 1254 C CA . LEU A 1 169 ? 14.316 2.496 -16.139 1.00 60.84 169 LEU A CA 1
ATOM 1255 C C . LEU A 1 169 ? 14.780 3.326 -17.337 1.00 60.84 169 LEU A C 1
ATOM 1257 O O . LEU A 1 169 ? 15.370 2.763 -18.253 1.00 60.84 169 LEU A O 1
ATOM 1261 N N . ALA A 1 170 ? 14.551 4.639 -17.335 1.00 59.25 170 ALA A N 1
ATOM 1262 C CA . ALA A 1 170 ? 15.058 5.530 -18.372 1.00 59.25 170 ALA A CA 1
ATOM 1263 C C . ALA A 1 170 ? 16.596 5.544 -18.386 1.00 59.25 170 ALA A C 1
ATOM 1265 O O . ALA A 1 170 ? 17.192 5.444 -19.453 1.00 59.25 170 ALA A O 1
ATOM 1266 N N . VAL A 1 171 ? 17.238 5.549 -17.211 1.00 58.47 171 VAL A N 1
ATOM 1267 C CA . VAL A 1 171 ? 18.704 5.431 -17.085 1.00 58.47 171 VAL A CA 1
ATOM 1268 C C . VAL A 1 171 ? 19.215 4.062 -17.559 1.00 58.47 171 VAL A C 1
ATOM 1270 O O . VAL A 1 171 ? 20.252 3.984 -18.209 1.00 58.47 171 VAL A O 1
ATOM 1273 N N . GLN A 1 172 ? 18.491 2.973 -17.282 1.00 55.78 172 GLN A N 1
ATOM 1274 C CA . GLN A 1 172 ? 18.887 1.622 -17.711 1.00 55.78 172 GLN A CA 1
ATOM 1275 C C . GLN A 1 172 ? 18.670 1.366 -19.210 1.00 55.78 172 GLN A C 1
ATOM 1277 O O . GLN A 1 172 ? 19.456 0.646 -19.823 1.00 55.78 172 GLN A O 1
ATOM 1282 N N . ASN A 1 173 ? 17.631 1.957 -19.807 1.00 56.81 173 ASN A N 1
ATOM 1283 C CA . ASN A 1 173 ? 17.364 1.872 -21.246 1.00 56.81 173 ASN A CA 1
ATOM 1284 C C . ASN A 1 173 ? 18.169 2.901 -22.060 1.00 56.81 173 ASN A C 1
ATOM 1286 O O . ASN A 1 173 ? 18.326 2.733 -23.266 1.00 56.81 173 ASN A O 1
ATOM 1290 N N . GLY A 1 174 ? 18.705 3.937 -21.409 1.00 49.16 174 GLY A N 1
ATOM 1291 C CA . GLY A 1 174 ? 19.616 4.933 -21.967 1.00 49.16 174 GLY A CA 1
ATOM 1292 C C . GLY A 1 174 ? 21.079 4.620 -21.660 1.00 49.16 174 GLY A C 1
ATOM 1293 O O . GLY A 1 174 ? 21.776 5.432 -21.057 1.00 49.16 174 GLY A O 1
ATOM 1294 N N . ARG A 1 175 ? 21.573 3.446 -22.072 1.00 43.12 175 ARG A N 1
ATOM 1295 C CA . ARG A 1 175 ? 23.020 3.228 -22.172 1.00 43.12 175 ARG A CA 1
ATOM 1296 C C . ARG A 1 175 ? 23.529 3.952 -23.418 1.00 43.12 175 ARG A C 1
ATOM 1298 O O . ARG A 1 175 ? 23.600 3.351 -24.482 1.00 43.12 175 ARG A O 1
ATOM 1305 N N . GLU A 1 176 ? 23.958 5.199 -23.257 1.00 45.28 176 GLU A N 1
ATOM 1306 C CA . GLU A 1 176 ? 25.109 5.700 -24.012 1.00 45.28 176 GLU A CA 1
ATOM 1307 C C . GLU A 1 176 ? 26.334 5.644 -23.087 1.00 45.28 176 GLU A C 1
ATOM 1309 O O . GLU A 1 176 ? 26.499 6.485 -22.203 1.00 45.28 176 GLU A O 1
ATOM 1314 N N . PRO A 1 177 ? 27.179 4.605 -23.211 1.00 57.41 177 PRO A N 1
ATOM 1315 C CA . PRO A 1 177 ? 28.469 4.539 -22.562 1.00 57.41 177 PRO A CA 1
ATOM 1316 C C . PRO A 1 177 ? 29.477 5.140 -23.546 1.00 57.41 177 PRO A C 1
ATOM 1318 O O . PRO A 1 177 ? 30.017 4.427 -24.387 1.00 57.41 177 PRO A O 1
ATOM 1321 N N . GLY A 1 178 ? 29.708 6.445 -23.495 1.00 50.72 178 GLY A N 1
ATOM 1322 C CA . GLY A 1 178 ? 30.738 7.030 -24.347 1.00 50.72 178 GLY A CA 1
ATOM 1323 C C . GLY A 1 178 ? 30.597 8.519 -24.560 1.00 50.72 178 GLY A C 1
ATOM 1324 O O . GLY A 1 178 ? 30.010 8.940 -25.543 1.00 50.72 178 GLY A O 1
ATOM 1325 N N . SER A 1 179 ? 31.243 9.278 -23.685 1.00 48.53 179 SER A N 1
ATOM 1326 C CA . SER A 1 179 ? 32.186 10.292 -24.152 1.00 48.53 179 SER A CA 1
ATOM 1327 C C . SER A 1 179 ? 33.424 10.168 -23.274 1.00 48.53 179 SER A C 1
ATOM 1329 O O . SER A 1 179 ? 33.538 10.798 -22.227 1.00 48.53 179 SER A O 1
ATOM 1331 N N . ASP A 1 180 ? 34.287 9.237 -23.676 1.00 46.81 180 ASP A N 1
ATOM 1332 C CA . ASP A 1 180 ? 35.730 9.407 -23.539 1.00 46.81 180 ASP A CA 1
ATOM 1333 C C . ASP A 1 180 ? 36.119 10.514 -24.536 1.00 46.81 180 ASP A C 1
ATOM 1335 O O . ASP A 1 180 ? 35.714 10.452 -25.703 1.00 46.81 180 ASP A O 1
ATOM 1339 N N . GLY A 1 181 ? 36.797 11.555 -24.049 1.00 39.06 181 GLY A N 1
ATOM 1340 C CA . GLY A 1 181 ? 37.200 12.746 -24.800 1.00 39.06 181 GLY A CA 1
ATOM 1341 C C . GLY A 1 181 ? 37.590 13.893 -23.884 1.00 39.06 181 GLY A C 1
ATOM 1342 O O . GLY A 1 181 ? 36.686 14.686 -23.542 1.00 39.06 181 GLY A O 1
#

Sequence (181 aa):
MAEQGERRTASPAPRDSRPPEQASRTEPPAGSAPTDAIGFGKHKAVRRTEAATEVLVEAAAEGEAMLKRQPNIFNAPALRASLDAIRDELALRQKAPVGTSAPQTATAAKCGFGPWKGKAISLMSDEELGAAVDMANQKLLEEPKAQWAPAMEANRDLLLAEITRRGMLAVQNGREPGSDG

Radius of gyration: 30.15 Å; chains: 1; bounding box: 89×73×51 Å

Secondary structure (DSSP, 8-state):
------------------------S-PPPS-----SB--SGGGTTSBTTTS-HHHHHHHHHHHHHHHHH-TT-TTHHHHHHHHHHHHHHHHHHHHS-TT-SS---GGG-B--SGGGTT-BGGGS-HHHHHHHHHHHHHHHHH-TTSTTHHHHHHHHHHHHHHHHHHHHHHHHH--------

Foldseek 3Di:
DDDDDDDDDDDDDDDDDDDDDDDDPPDPDPDDPPQLFLCDDPRNVPRLLQDDLVVLVVSLVVLVVVCVVCVDDPCNVVSVVSSVVSVVSNVCCVPPLVQPRDPPPLQADAQCDDPRHRPRLLPDDPVRLVVLLVVLVVVCVVCVPDPCNSVSVNNSVSSVVVNVVVVVVVVVVPPPPDDPD

pLDDT: mean 70.23, std 18.51, range [35.91, 93.31]